Protein AF-A0A0U1DPS4-F1 (afdb_monomer)

pLDDT: mean 87.12, std 13.63, range [44.03, 98.25]

InterPro domains:
  IPR010451 Acetoacetate decarboxylase [PF06314] (30-110)
  IPR023375 Acetoacetate decarboxylase domain superfamily [G3DSA:2.40.400.10] (21-110)
  IPR023375 Acetoacetate decarboxylase domain superfamily [SSF160104] (27-110)

Radius of gyration: 17.66 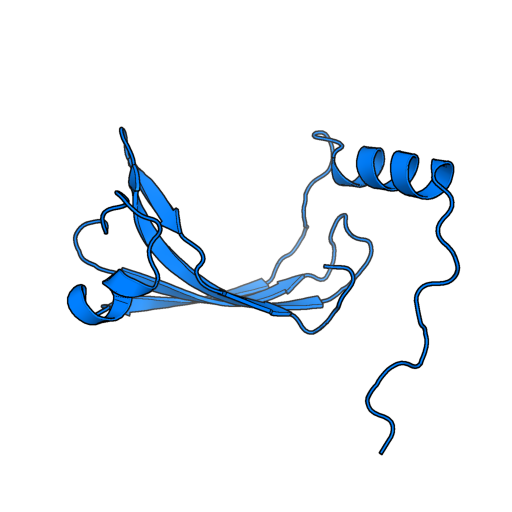Å; Cα contacts (8 Å, |Δi|>4): 163; chains: 1; bounding box: 43×42×37 Å

Sequence (110 aa):
MDWEPTVRTAGRSLGTDLRRALTVGDPRRTLYRDAHYFSATVEIDPRQIRPWLPAGIRLAEPARADLFTAWFPDCNYGSVYHEAGLFVHVETLRRTGIHCPWMILDDDVA

Secondary structure (DSSP, 8-state):
---S---------HHHHHHHHHHHT-TTS-SEES-EEEEEEEE--HHHHGGGSPTT--B-SS-EEEEEEEEESEETTS--EEEEEEEEEEEETTEEEEEEEEEEES-TT-

Nearest PDB structures (foldseek):
  3c8w-assembly1_A  TM=8.742E-01  e=2.371E-03  Legionella pneumophila subsp. pneumophila str. Philadelphia 1
  7ywx-assembly1_P  TM=4.411E-01  e=2.402E+00  Homo sapiens
  7qoo-assembly1_P  TM=4.669E-01  e=3.468E+00  Homo sapiens
  7epn-assembly1_A  TM=5.069E-01  e=3.920E+00  Mycolicibacterium smegmatis MC2 155
  7epn-assembly1_B  TM=6.091E-01  e=6.018E+00  Mycolicibacterium smegmatis MC2 155

Foldseek 3Di:
DPPDDPCPPPDDDPVNVVVLVCQCPPPVDDQADPKDKDKDKDQDDQVVCVVLDDPPWAADPPWIKIWMKMWTPGGSLPDTKIKTWIWTWTDDPPDTDTDTSDMDIPDPSD

Organism: NCBI:txid451644

Mean predicted aligned error: 8.38 Å

Solvent-accessible surface area (backbone atoms only — not comparable to full-atom values): 6734 Å² total; per-residue (Å²): 137,84,85,70,81,84,71,69,80,70,87,81,48,74,69,58,52,53,53,48,52,55,59,61,65,36,86,89,56,66,68,58,46,82,64,46,76,49,74,45,81,41,81,52,60,71,78,76,50,49,84,66,48,63,89,92,65,47,70,26,87,77,47,32,28,40,42,34,40,37,39,32,77,38,35,58,76,78,57,68,44,44,38,37,39,41,36,35,36,18,54,46,101,87,47,81,42,75,45,68,77,53,71,50,65,81,45,92,80,107

Structure (mmCIF, N/CA/C/O backbone):
data_AF-A0A0U1DPS4-F1
#
_entry.id   AF-A0A0U1DPS4-F1
#
loop_
_atom_site.group_PDB
_atom_site.id
_atom_site.type_symbol
_atom_site.label_atom_id
_atom_site.label_alt_id
_atom_site.label_comp_id
_atom_site.label_asym_id
_atom_site.label_entity_id
_atom_site.label_seq_id
_atom_site.pdbx_PDB_ins_code
_atom_site.Cartn_x
_atom_site.Cartn_y
_atom_site.Cartn_z
_atom_site.occupancy
_atom_site.B_iso_or_equiv
_atom_site.auth_seq_id
_atom_site.auth_comp_id
_atom_site.auth_asym_id
_atom_site.auth_atom_id
_atom_site.pdbx_PDB_model_num
ATOM 1 N N . MET A 1 1 ? 14.151 -22.966 -18.195 1.00 44.03 1 MET A N 1
ATOM 2 C CA . MET A 1 1 ? 12.986 -22.385 -17.491 1.00 44.03 1 MET A CA 1
ATOM 3 C C . MET A 1 1 ? 13.522 -21.054 -17.016 1.00 44.03 1 MET A C 1
ATOM 5 O O . MET A 1 1 ? 14.021 -20.963 -15.907 1.00 44.03 1 MET A O 1
ATOM 9 N N . ASP A 1 2 ? 13.559 -20.098 -17.946 1.00 53.22 2 ASP A N 1
ATOM 10 C CA . ASP A 1 2 ? 14.436 -18.916 -17.909 1.00 53.22 2 ASP A CA 1
ATOM 11 C C . ASP A 1 2 ? 13.566 -17.678 -17.694 1.00 53.22 2 ASP A C 1
ATOM 13 O O . ASP A 1 2 ? 13.479 -16.801 -18.547 1.00 53.22 2 ASP A O 1
ATOM 17 N N . TRP A 1 3 ? 12.806 -17.679 -16.599 1.00 67.56 3 TRP A N 1
ATOM 18 C CA . TRP A 1 3 ? 11.896 -16.575 -16.291 1.00 67.56 3 TRP A CA 1
ATOM 19 C C . TRP A 1 3 ? 12.610 -15.407 -15.595 1.00 67.56 3 TRP A C 1
ATOM 21 O O . TRP A 1 3 ? 12.054 -14.320 -15.518 1.00 67.56 3 TRP A O 1
ATOM 31 N N . GLU A 1 4 ? 13.841 -15.613 -15.120 1.00 47.12 4 GLU A N 1
ATOM 32 C CA . GLU A 1 4 ? 14.621 -14.611 -14.398 1.00 47.12 4 GLU A CA 1
ATOM 33 C C . GLU A 1 4 ? 15.514 -13.831 -15.385 1.00 47.12 4 GLU A C 1
ATOM 35 O O . GLU A 1 4 ? 16.382 -14.431 -16.034 1.00 47.12 4 GLU A O 1
ATOM 40 N N . PRO A 1 5 ? 15.345 -12.505 -15.543 1.00 51.81 5 PRO A N 1
ATOM 41 C CA . PRO A 1 5 ? 16.254 -11.710 -16.356 1.00 51.81 5 PRO A CA 1
ATOM 42 C C . PRO A 1 5 ? 17.660 -11.764 -15.743 1.00 51.81 5 PRO A C 1
ATOM 44 O O . PRO A 1 5 ? 17.913 -11.224 -14.670 1.00 51.81 5 PRO A O 1
ATOM 47 N N . THR A 1 6 ? 18.627 -12.363 -16.442 1.00 51.78 6 THR A N 1
ATOM 48 C CA . THR A 1 6 ? 20.039 -12.467 -16.009 1.00 51.78 6 THR A CA 1
ATOM 49 C C . THR A 1 6 ? 20.787 -11.127 -15.969 1.00 51.78 6 THR A C 1
ATOM 51 O O . THR A 1 6 ? 22.013 -11.090 -15.825 1.00 51.78 6 THR A O 1
ATOM 54 N N . VAL A 1 7 ? 20.085 -10.002 -16.102 1.00 51.41 7 VAL A N 1
ATOM 55 C CA . VAL A 1 7 ? 20.673 -8.665 -16.040 1.00 51.41 7 VAL A CA 1
ATOM 56 C C . VAL A 1 7 ? 20.827 -8.269 -14.574 1.00 51.41 7 VAL A C 1
ATOM 58 O O . VAL A 1 7 ? 20.089 -7.450 -14.035 1.00 51.41 7 VAL A O 1
ATOM 61 N N . ARG A 1 8 ? 21.847 -8.825 -13.909 1.00 51.00 8 ARG A N 1
ATOM 62 C CA . ARG A 1 8 ? 22.382 -8.195 -12.694 1.00 51.00 8 ARG A CA 1
ATOM 63 C C . ARG A 1 8 ? 22.745 -6.758 -13.048 1.00 51.00 8 ARG A C 1
ATOM 65 O O . ARG A 1 8 ? 23.463 -6.540 -14.025 1.00 51.00 8 ARG A O 1
ATOM 72 N N . THR A 1 9 ? 22.245 -5.787 -12.280 1.00 56.31 9 THR A N 1
ATOM 73 C CA . THR A 1 9 ? 22.484 -4.368 -12.560 1.00 56.31 9 THR A CA 1
ATOM 74 C C . THR A 1 9 ? 23.988 -4.127 -12.706 1.00 56.31 9 THR A C 1
ATOM 76 O O . THR A 1 9 ? 24.739 -4.326 -11.751 1.00 56.31 9 THR A O 1
ATOM 79 N N . ALA A 1 10 ? 24.435 -3.749 -13.907 1.00 50.53 10 ALA A N 1
ATOM 80 C CA . ALA A 1 10 ? 25.841 -3.463 -14.170 1.00 50.53 10 ALA A CA 1
ATOM 81 C C . ALA A 1 10 ? 26.350 -2.390 -13.189 1.00 50.53 10 ALA A C 1
ATOM 83 O O . ALA A 1 10 ? 25.596 -1.490 -12.814 1.00 50.53 10 ALA A O 1
ATOM 84 N N . GLY A 1 11 ? 27.608 -2.529 -12.752 1.00 53.22 11 GLY A N 1
ATOM 85 C CA . GLY A 1 11 ? 28.224 -1.756 -11.667 1.00 53.22 11 GLY A CA 1
ATOM 86 C C . GLY A 1 11 ? 27.828 -0.279 -11.664 1.00 53.22 11 GLY A C 1
ATOM 87 O O . GLY A 1 11 ? 28.131 0.465 -12.598 1.00 53.22 11 GLY A O 1
ATOM 88 N N . ARG A 1 12 ? 27.120 0.131 -10.608 1.00 65.88 12 ARG A N 1
ATOM 89 C CA . ARG A 1 12 ? 26.591 1.486 -10.453 1.00 65.88 12 ARG A CA 1
ATOM 90 C C . ARG A 1 12 ? 27.717 2.436 -10.047 1.00 65.88 12 ARG A C 1
ATOM 92 O O . ARG A 1 12 ? 28.486 2.144 -9.134 1.00 65.88 12 ARG A O 1
ATOM 99 N N . SER A 1 13 ? 27.836 3.567 -10.741 1.00 78.88 13 SER A N 1
ATOM 100 C CA . SER A 1 13 ? 28.751 4.639 -10.343 1.00 78.88 13 SER A CA 1
ATOM 101 C C . SER A 1 13 ? 28.018 5.623 -9.428 1.00 78.88 13 SER A C 1
ATOM 103 O O . SER A 1 13 ? 26.882 6.000 -9.720 1.00 78.88 13 SER A O 1
ATOM 105 N N . LEU A 1 14 ? 28.683 6.096 -8.367 1.00 77.69 14 LEU A N 1
ATOM 106 C CA . LEU A 1 14 ? 28.123 7.070 -7.415 1.00 77.69 14 LEU A CA 1
ATOM 107 C C . LEU A 1 14 ? 27.535 8.313 -8.107 1.00 77.69 14 LEU A C 1
ATOM 109 O O . LEU A 1 14 ? 26.503 8.834 -7.690 1.00 77.69 14 LEU A O 1
ATOM 113 N N . GLY A 1 15 ? 28.173 8.787 -9.182 1.00 82.69 15 GLY A N 1
ATOM 114 C CA . GLY A 1 15 ? 27.697 9.947 -9.941 1.00 82.69 15 GLY A CA 1
ATOM 115 C C . GLY A 1 15 ? 26.403 9.675 -10.713 1.00 82.69 15 GLY A C 1
ATOM 116 O O . GLY A 1 15 ? 25.540 10.551 -10.792 1.00 82.69 15 GLY A O 1
ATOM 117 N N . THR A 1 16 ? 26.247 8.465 -11.256 1.00 79.00 16 THR A N 1
ATOM 118 C CA . THR A 1 16 ? 25.013 8.036 -11.929 1.00 79.00 16 THR A CA 1
ATOM 119 C C . THR A 1 16 ? 23.870 7.909 -10.926 1.00 79.00 16 THR A C 1
ATOM 121 O O . THR A 1 16 ? 22.780 8.420 -11.181 1.00 79.00 16 THR A O 1
ATOM 124 N N . ASP A 1 17 ? 24.136 7.309 -9.764 1.00 81.62 17 ASP A N 1
ATOM 125 C CA . ASP A 1 17 ? 23.135 7.128 -8.710 1.00 81.62 17 ASP A CA 1
ATOM 126 C C . ASP A 1 17 ? 22.663 8.469 -8.137 1.00 81.62 17 ASP A C 1
ATOM 128 O O . ASP A 1 17 ? 21.462 8.680 -7.976 1.00 81.62 17 ASP A O 1
ATOM 132 N N . LEU A 1 18 ? 23.576 9.424 -7.917 1.00 82.88 18 LEU A N 1
ATOM 133 C CA . LEU A 1 18 ? 23.217 10.757 -7.425 1.00 82.88 18 LEU A CA 1
ATOM 134 C C . LEU A 1 18 ? 22.334 11.519 -8.423 1.00 82.88 18 LEU A C 1
ATOM 136 O O . LEU A 1 18 ? 21.326 12.107 -8.036 1.00 82.88 18 LEU A O 1
ATOM 140 N N . ARG A 1 19 ? 22.670 11.490 -9.721 1.00 81.88 19 ARG A N 1
ATOM 141 C CA . ARG A 1 19 ? 21.825 12.111 -10.759 1.00 81.88 19 ARG A CA 1
ATOM 142 C C . ARG A 1 19 ? 20.450 11.459 -10.836 1.00 81.88 19 ARG A C 1
ATOM 144 O O . ARG A 1 19 ? 19.454 12.164 -10.997 1.00 81.88 19 ARG A O 1
ATOM 151 N N . ARG A 1 20 ? 20.389 10.132 -10.710 1.00 77.56 20 ARG A N 1
ATOM 152 C CA . ARG A 1 20 ? 19.127 9.392 -10.707 1.00 77.56 20 ARG A CA 1
ATOM 153 C C . ARG A 1 20 ? 18.275 9.764 -9.496 1.00 77.56 20 ARG A C 1
ATOM 155 O O . ARG A 1 20 ? 17.112 10.102 -9.681 1.00 77.56 20 ARG A O 1
ATOM 162 N N . ALA A 1 21 ? 18.859 9.803 -8.299 1.00 80.38 21 ALA A N 1
ATOM 163 C CA . ALA A 1 21 ? 18.170 10.224 -7.080 1.00 80.38 21 ALA A CA 1
ATOM 164 C C . ALA A 1 21 ? 17.602 11.648 -7.200 1.00 80.38 21 ALA A C 1
ATOM 166 O O . ALA A 1 21 ? 16.442 11.878 -6.86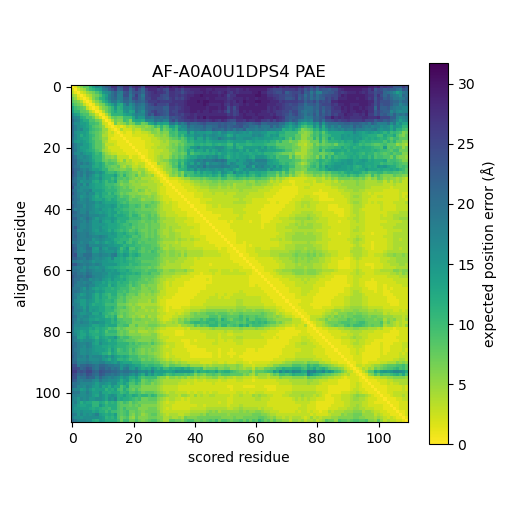9 1.00 80.38 21 ALA A O 1
ATOM 167 N N . LEU A 1 22 ? 18.382 12.586 -7.749 1.00 82.75 22 LEU A N 1
ATOM 168 C CA . LEU A 1 22 ? 17.921 13.955 -8.008 1.00 82.75 22 LEU A CA 1
ATOM 169 C C . LEU A 1 22 ? 16.778 14.017 -9.031 1.00 82.75 22 LEU A C 1
ATOM 171 O O . LEU A 1 22 ? 15.914 14.878 -8.924 1.00 82.75 22 LEU A O 1
ATOM 175 N N . THR A 1 23 ? 16.772 13.115 -10.014 1.00 79.44 23 THR A N 1
ATOM 176 C CA . THR A 1 23 ? 15.730 13.055 -11.050 1.00 79.44 23 THR A CA 1
ATOM 177 C C . THR A 1 23 ? 14.428 12.465 -10.508 1.00 79.44 23 THR A C 1
ATOM 179 O O . THR A 1 23 ? 13.361 13.012 -10.775 1.00 79.44 23 THR A O 1
ATOM 182 N N . VAL A 1 24 ? 14.509 11.381 -9.728 1.00 77.56 24 VAL A N 1
ATOM 183 C CA . VAL A 1 24 ? 13.346 10.747 -9.077 1.00 77.56 24 VAL A CA 1
ATOM 184 C C . VAL A 1 24 ? 12.744 11.678 -8.022 1.00 77.56 24 VAL A C 1
ATOM 186 O O . VAL A 1 24 ? 11.527 11.766 -7.895 1.00 77.56 24 VAL A O 1
ATOM 189 N N . GLY A 1 25 ? 13.592 12.407 -7.292 1.00 76.62 25 GLY A N 1
ATOM 190 C CA . GLY A 1 25 ? 13.180 13.345 -6.253 1.00 76.62 25 GLY A CA 1
ATOM 191 C C . GLY A 1 25 ? 12.793 14.745 -6.738 1.00 76.62 25 GLY A C 1
ATOM 192 O O . GLY A 1 25 ? 12.548 15.594 -5.883 1.00 76.62 25 GLY A O 1
ATOM 193 N N . ASP A 1 26 ? 12.769 15.033 -8.049 1.00 79.06 26 ASP A N 1
ATOM 194 C CA . ASP A 1 26 ? 12.409 16.368 -8.552 1.00 79.06 26 ASP A CA 1
ATOM 195 C C . ASP A 1 26 ? 10.918 16.654 -8.288 1.00 79.06 26 ASP A C 1
ATOM 197 O O . ASP A 1 26 ? 10.056 16.081 -8.960 1.00 79.06 26 ASP A O 1
ATOM 201 N N . PRO A 1 27 ? 10.578 17.581 -7.370 1.00 75.19 27 PRO A N 1
ATOM 202 C CA . PRO A 1 27 ? 9.192 17.848 -6.986 1.00 75.19 27 PRO A CA 1
ATOM 203 C C . PRO A 1 27 ? 8.372 18.504 -8.106 1.00 75.19 27 PRO A C 1
ATOM 205 O O . PRO A 1 27 ? 7.165 18.685 -7.960 1.00 75.19 27 PRO A O 1
ATOM 208 N N . ARG A 1 28 ? 9.014 18.908 -9.212 1.00 78.50 28 ARG A N 1
ATOM 209 C CA . ARG A 1 28 ? 8.338 19.466 -10.392 1.00 78.50 28 ARG A CA 1
ATOM 210 C C . ARG A 1 28 ? 7.796 18.392 -11.330 1.00 78.50 28 ARG A C 1
ATOM 212 O O . ARG A 1 28 ? 7.031 18.725 -12.233 1.00 78.50 28 ARG A O 1
ATOM 219 N N . ARG A 1 29 ? 8.212 17.134 -11.165 1.00 77.31 29 ARG A N 1
ATOM 220 C CA . ARG A 1 29 ? 7.757 16.013 -11.989 1.00 77.31 29 ARG A CA 1
ATOM 221 C C . ARG A 1 29 ? 6.660 15.242 -11.268 1.00 77.31 29 ARG A C 1
ATOM 223 O O . ARG A 1 29 ? 6.695 15.069 -10.054 1.00 77.31 29 ARG A O 1
ATOM 230 N N . THR A 1 30 ? 5.674 14.781 -12.028 1.00 80.81 30 THR A N 1
ATOM 231 C CA . THR A 1 30 ? 4.658 13.855 -11.525 1.00 80.81 30 THR A CA 1
ATOM 232 C C . THR A 1 30 ? 5.295 12.494 -11.266 1.0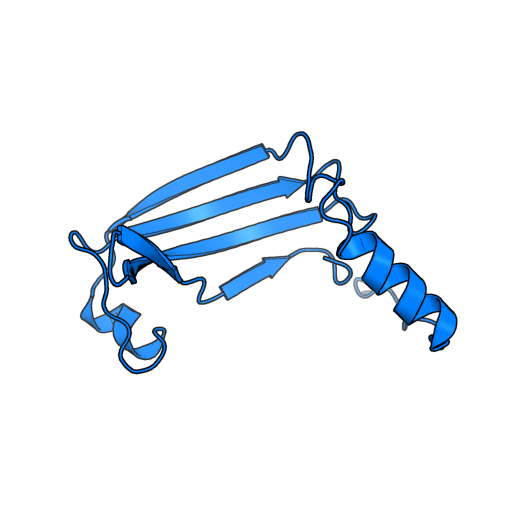0 80.81 30 THR A C 1
ATOM 234 O O . THR A 1 30 ? 6.114 12.047 -12.067 1.00 80.81 30 THR A O 1
ATOM 237 N N . LEU A 1 31 ? 4.911 11.831 -10.171 1.00 85.50 31 LEU A N 1
ATOM 238 C CA . LEU A 1 31 ? 5.356 10.462 -9.883 1.00 85.50 31 LEU A CA 1
ATOM 239 C C . LEU A 1 31 ? 4.915 9.500 -10.992 1.00 85.50 31 LEU A C 1
ATOM 241 O O . LEU A 1 31 ? 5.705 8.691 -11.466 1.00 85.50 31 LEU A O 1
ATOM 245 N N . TYR A 1 32 ? 3.678 9.662 -11.456 1.00 90.19 32 TYR A N 1
ATOM 246 C CA . TYR A 1 32 ? 3.116 8.926 -12.577 1.00 90.19 32 TYR A CA 1
ATOM 247 C C . TYR A 1 32 ? 2.061 9.750 -13.317 1.00 90.19 32 TYR A C 1
ATOM 249 O O . TYR A 1 32 ? 1.561 10.761 -12.809 1.00 90.19 32 TYR A O 1
ATOM 257 N N . ARG A 1 33 ? 1.708 9.296 -14.517 1.00 91.50 33 ARG A N 1
ATOM 258 C CA . ARG A 1 33 ? 0.644 9.834 -15.359 1.00 91.50 33 ARG A CA 1
ATOM 259 C C . ARG A 1 33 ? -0.173 8.684 -15.941 1.00 91.50 33 ARG A C 1
ATOM 261 O O . ARG A 1 33 ? 0.381 7.654 -16.296 1.00 91.50 33 ARG A O 1
ATOM 268 N N . ASP A 1 34 ? -1.487 8.894 -16.040 1.00 94.06 34 ASP A N 1
ATOM 269 C CA . ASP A 1 34 ? -2.426 7.916 -16.612 1.00 94.06 34 ASP A CA 1
ATOM 270 C C . ASP A 1 34 ? -2.387 6.546 -15.906 1.00 94.06 34 ASP A C 1
ATOM 272 O O . ASP A 1 34 ? -2.440 5.501 -16.538 1.00 94.06 34 ASP A O 1
ATOM 276 N N . ALA A 1 35 ? -2.269 6.548 -14.574 1.00 95.25 35 ALA A N 1
ATOM 277 C CA . ALA A 1 35 ? -2.315 5.318 -13.789 1.00 95.25 35 ALA A CA 1
ATOM 278 C C . ALA A 1 35 ? -3.739 4.752 -13.749 1.00 95.25 35 ALA A C 1
ATOM 280 O O . ALA A 1 35 ? -4.698 5.467 -13.436 1.00 95.25 35 ALA A O 1
ATOM 281 N N . HIS A 1 36 ? -3.881 3.465 -14.055 1.00 97.44 36 HIS A N 1
ATOM 282 C CA . HIS A 1 36 ? -5.174 2.787 -14.116 1.00 97.44 36 HIS A CA 1
ATOM 283 C C . HIS A 1 36 ? -5.336 1.920 -12.879 1.00 97.44 36 HIS A C 1
ATOM 285 O O . HIS A 1 36 ? -4.613 0.944 -12.715 1.00 97.44 36 HIS A O 1
ATOM 291 N N . TYR A 1 37 ? -6.287 2.270 -12.015 1.00 97.50 37 TYR A N 1
ATOM 292 C CA . TYR A 1 37 ? -6.551 1.552 -10.771 1.00 97.50 37 TYR A CA 1
ATOM 293 C C . TYR A 1 37 ? -7.824 0.718 -10.873 1.00 97.50 37 TYR A C 1
ATOM 295 O O . TYR A 1 37 ? -8.881 1.210 -11.270 1.00 97.50 37 TYR A O 1
ATOM 303 N N . PHE A 1 38 ? -7.740 -0.518 -10.401 1.00 98.00 38 PHE A N 1
ATOM 304 C CA . PHE A 1 38 ? -8.887 -1.314 -9.998 1.00 98.00 38 PHE A CA 1
ATOM 305 C C . PHE A 1 38 ? -8.784 -1.552 -8.493 1.00 98.00 38 PHE A C 1
ATOM 307 O O . PHE A 1 38 ? -7.807 -2.127 -8.024 1.00 98.00 38 PHE A O 1
ATOM 314 N N . SER A 1 39 ? -9.757 -1.060 -7.727 1.00 97.75 39 SER A N 1
ATOM 315 C CA . SER A 1 39 ? -9.704 -1.064 -6.263 1.00 97.75 39 SER A CA 1
ATOM 316 C C . SER A 1 39 ? -11.0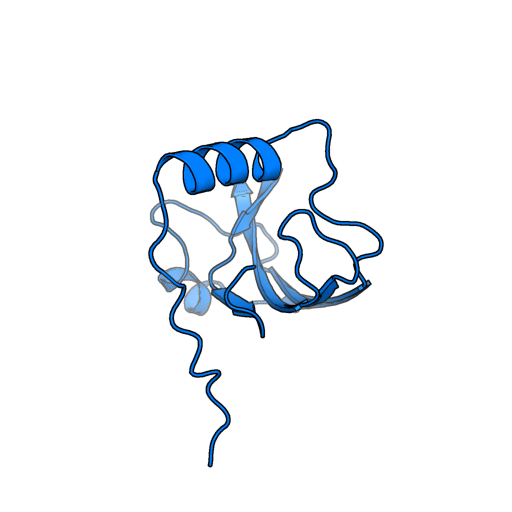38 -1.479 -5.658 1.00 97.75 39 SER A C 1
ATOM 318 O O . SER A 1 39 ? -12.102 -1.155 -6.191 1.00 97.75 39 SER A O 1
ATOM 320 N N . ALA A 1 40 ? -10.967 -2.173 -4.527 1.00 98.06 40 ALA A N 1
ATOM 321 C CA . ALA A 1 40 ? -12.099 -2.516 -3.689 1.00 98.06 40 ALA A CA 1
ATOM 322 C C . ALA A 1 40 ? -11.786 -2.181 -2.227 1.00 98.06 40 ALA A C 1
ATOM 324 O O . ALA A 1 40 ? -10.795 -2.651 -1.663 1.00 98.06 40 ALA A O 1
ATOM 325 N N . THR A 1 41 ? -12.671 -1.414 -1.593 1.00 98.00 41 THR A N 1
ATOM 326 C CA . THR A 1 41 ? -12.642 -1.225 -0.143 1.00 98.00 41 THR A CA 1
ATOM 327 C C . THR A 1 41 ? -13.273 -2.439 0.529 1.00 98.00 41 THR A C 1
ATOM 329 O O . THR A 1 41 ? -14.415 -2.795 0.238 1.00 98.00 41 THR A O 1
ATOM 332 N N . VAL A 1 42 ? -12.538 -3.06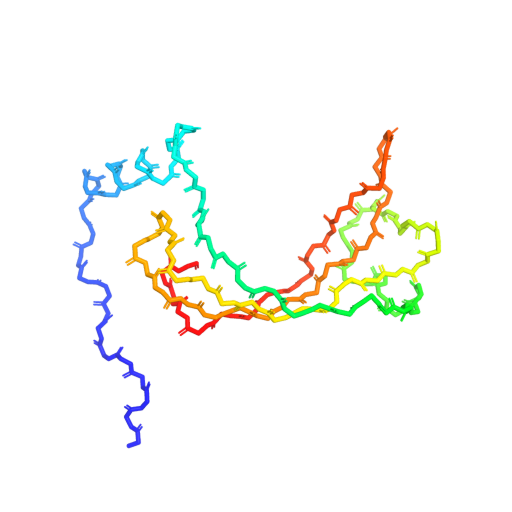4 1.444 1.00 97.19 42 VAL A N 1
ATOM 333 C CA . VAL A 1 42 ? -12.956 -4.256 2.184 1.00 97.19 42 VAL A CA 1
ATOM 334 C C . VAL A 1 42 ? -12.937 -3.993 3.685 1.00 97.19 42 VAL A C 1
ATOM 336 O O . VAL A 1 42 ? -12.086 -3.263 4.200 1.00 97.19 42 VAL A O 1
ATOM 339 N N . GLU A 1 43 ? -13.877 -4.603 4.400 1.00 97.94 43 GLU A N 1
ATOM 340 C CA . GLU A 1 43 ? -13.846 -4.657 5.860 1.00 97.94 43 GLU A CA 1
ATOM 341 C C . GLU A 1 43 ? -12.753 -5.625 6.319 1.00 97.94 43 GLU A C 1
ATOM 343 O O . GLU A 1 43 ? -12.520 -6.662 5.693 1.00 97.94 43 GLU A O 1
ATOM 348 N N . ILE A 1 44 ? -12.076 -5.291 7.416 1.00 96.38 44 ILE A N 1
ATOM 349 C CA . ILE A 1 44 ? -10.982 -6.109 7.950 1.00 96.38 44 ILE A CA 1
ATOM 350 C C . ILE A 1 44 ? -11.185 -6.390 9.434 1.00 96.38 44 ILE A C 1
ATOM 352 O O . ILE A 1 44 ? -11.661 -5.540 10.184 1.00 96.38 44 ILE A O 1
ATOM 356 N N . ASP A 1 45 ? -10.770 -7.578 9.875 1.00 97.06 45 ASP A N 1
ATOM 357 C CA . ASP A 1 45 ? -10.783 -7.944 11.291 1.00 97.06 45 ASP A CA 1
ATOM 358 C C . ASP A 1 45 ? -9.680 -7.172 12.050 1.00 97.06 45 ASP A C 1
ATOM 360 O O . ASP A 1 45 ? -8.484 -7.409 11.812 1.00 97.06 45 ASP A O 1
ATOM 364 N N . PRO A 1 46 ? -10.037 -6.290 13.009 1.00 95.88 46 PRO A N 1
ATOM 365 C CA . PRO A 1 46 ? -9.071 -5.494 13.764 1.00 95.88 46 PRO A CA 1
ATOM 366 C C . PRO A 1 46 ? -8.041 -6.329 14.531 1.00 95.88 46 PRO A C 1
ATOM 368 O O . PRO A 1 46 ? -6.919 -5.874 14.766 1.00 95.88 46 PRO A O 1
ATOM 371 N N . ARG A 1 47 ? -8.411 -7.546 14.947 1.00 95.75 47 ARG A N 1
ATOM 372 C CA . ARG A 1 47 ? -7.533 -8.435 15.716 1.00 95.75 47 ARG A CA 1
ATOM 373 C C . ARG A 1 47 ? -6.488 -9.081 14.818 1.00 95.75 47 ARG A C 1
ATOM 375 O O . ARG A 1 47 ? -5.331 -9.178 15.220 1.00 95.75 47 ARG A O 1
ATOM 382 N N . GLN A 1 48 ? -6.878 -9.478 13.607 1.00 96.31 48 GLN A N 1
ATOM 383 C CA . GLN A 1 48 ? -5.985 -10.147 12.659 1.00 96.31 48 GLN A CA 1
ATOM 384 C C . GLN A 1 48 ? -5.008 -9.186 11.985 1.00 96.31 48 GLN A C 1
ATOM 386 O O . GLN A 1 48 ? -3.874 -9.572 11.717 1.00 96.31 48 GLN A O 1
ATOM 391 N N . ILE A 1 49 ? -5.403 -7.930 11.752 1.00 95.31 49 ILE A N 1
ATOM 392 C CA . ILE A 1 49 ? -4.501 -6.943 11.140 1.00 95.31 49 ILE A CA 1
ATOM 393 C C . ILE A 1 49 ? -3.493 -6.357 12.139 1.00 95.31 49 ILE A C 1
ATOM 395 O O . ILE A 1 49 ? -2.447 -5.855 11.739 1.00 95.31 49 ILE A O 1
ATOM 399 N N . ARG A 1 50 ? -3.755 -6.445 13.450 1.00 93.94 50 ARG A N 1
ATOM 400 C CA . ARG A 1 50 ? -2.915 -5.842 14.499 1.00 93.94 50 ARG A CA 1
ATOM 401 C C . ARG A 1 50 ? -1.416 -6.176 14.396 1.00 93.94 50 ARG A C 1
ATOM 403 O O . ARG A 1 50 ? -0.633 -5.242 14.562 1.00 93.94 50 ARG A O 1
ATOM 410 N N . PRO A 1 51 ? -0.990 -7.425 14.117 1.00 95.12 51 PRO A N 1
ATOM 411 C CA . PRO A 1 51 ? 0.430 -7.769 13.985 1.00 95.12 51 PRO A CA 1
ATOM 412 C C . PRO A 1 51 ? 1.126 -7.114 12.784 1.00 95.12 51 PRO A C 1
ATOM 414 O O . PRO A 1 51 ? 2.348 -7.034 12.763 1.00 95.12 51 PRO A O 1
ATOM 417 N N . TRP A 1 52 ? 0.360 -6.647 11.795 1.00 94.62 52 TRP A N 1
ATOM 418 C CA . TRP A 1 52 ? 0.864 -6.011 10.575 1.00 94.62 52 TRP A CA 1
ATOM 419 C C . TRP A 1 52 ? 1.025 -4.494 10.717 1.00 94.62 52 TRP A C 1
ATOM 421 O O . TRP A 1 52 ? 1.531 -3.838 9.805 1.00 94.62 52 TRP A O 1
ATOM 431 N N . LEU A 1 53 ? 0.570 -3.923 11.837 1.00 94.75 53 LEU A N 1
ATOM 432 C CA . LEU A 1 53 ? 0.659 -2.494 12.104 1.00 94.75 53 LEU A CA 1
ATOM 433 C C . LEU A 1 53 ? 1.957 -2.154 12.846 1.00 94.75 53 LEU A C 1
ATOM 435 O O . LEU A 1 53 ? 2.347 -2.878 13.766 1.00 94.75 53 LEU A O 1
ATOM 439 N N . PRO A 1 54 ? 2.583 -1.005 12.539 1.00 92.75 54 PRO A N 1
ATOM 440 C CA . PRO A 1 54 ? 3.670 -0.488 13.352 1.00 92.75 54 PRO A CA 1
ATOM 441 C C . PRO A 1 54 ? 3.215 -0.228 14.795 1.00 92.75 54 PRO A C 1
ATOM 443 O O . PRO A 1 54 ? 2.051 0.091 15.065 1.00 92.75 54 PRO A O 1
ATOM 446 N N . ALA A 1 55 ? 4.148 -0.333 15.743 1.00 92.75 55 ALA A N 1
ATOM 447 C CA . ALA A 1 55 ? 3.856 -0.124 17.156 1.00 92.75 55 ALA A CA 1
ATOM 448 C C . ALA A 1 55 ? 3.243 1.267 17.411 1.00 92.75 55 ALA A C 1
ATOM 450 O O . ALA A 1 55 ? 3.718 2.280 16.904 1.00 92.75 55 ALA A O 1
ATOM 451 N N . GLY A 1 56 ? 2.178 1.311 18.213 1.00 90.38 56 GLY A N 1
ATOM 452 C CA . GLY A 1 56 ? 1.482 2.554 18.565 1.00 90.38 56 GLY A CA 1
ATOM 453 C C . GLY A 1 56 ? 0.490 3.068 17.516 1.00 90.38 56 GLY A C 1
ATOM 454 O O . GLY A 1 56 ? -0.335 3.915 17.853 1.00 90.38 56 GLY A O 1
ATOM 455 N N . ILE A 1 57 ? 0.489 2.524 16.295 1.00 93.75 57 ILE A N 1
ATOM 456 C CA . ILE A 1 57 ? -0.501 2.872 15.270 1.00 93.75 57 ILE A CA 1
ATOM 457 C C . ILE A 1 57 ? -1.855 2.235 15.604 1.00 93.75 57 ILE A C 1
ATOM 459 O O . ILE A 1 57 ? -1.942 1.111 16.116 1.00 93.75 57 ILE A O 1
ATOM 463 N N . ARG A 1 58 ? -2.931 2.977 15.343 1.00 94.62 58 ARG A N 1
ATOM 464 C CA . ARG A 1 58 ? -4.322 2.548 15.531 1.00 94.62 58 ARG A CA 1
ATOM 465 C C . ARG A 1 58 ? -5.033 2.490 14.187 1.00 94.62 58 ARG A C 1
ATOM 467 O O . ARG A 1 58 ? -4.689 3.238 13.278 1.00 94.6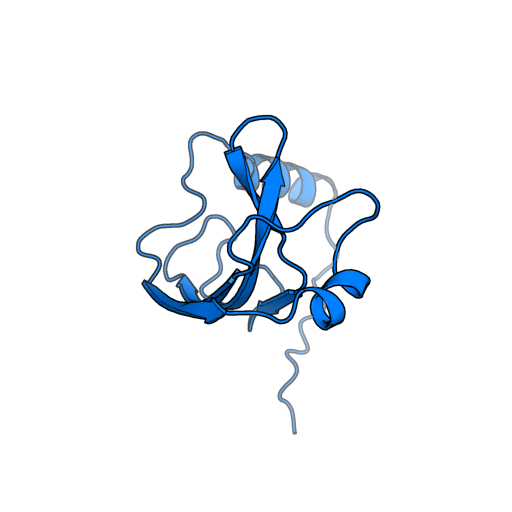2 58 ARG A O 1
ATOM 474 N N . LEU A 1 59 ? -6.000 1.588 14.068 1.00 96.44 59 LEU A N 1
ATOM 475 C CA . LEU A 1 59 ? -6.874 1.516 12.899 1.00 96.44 59 LEU A CA 1
ATOM 476 C C . LEU A 1 59 ? -7.875 2.660 12.944 1.00 96.44 59 LEU A C 1
ATOM 478 O O . LEU A 1 59 ? -8.347 2.998 14.025 1.00 96.44 59 LEU A O 1
ATOM 482 N N . ALA A 1 60 ? -8.215 3.203 11.780 1.00 95.88 60 ALA A N 1
ATOM 483 C CA . ALA A 1 60 ? -9.372 4.076 11.668 1.00 95.88 60 ALA A CA 1
ATOM 484 C C . ALA A 1 60 ? -10.669 3.273 11.865 1.00 95.88 60 ALA A C 1
ATOM 486 O O . ALA A 1 60 ? -10.716 2.076 11.572 1.00 95.88 60 ALA A O 1
ATOM 487 N N . GLU A 1 61 ? -11.726 3.947 12.318 1.00 93.62 61 GLU A N 1
ATOM 488 C CA . GLU A 1 61 ? -13.068 3.374 12.424 1.00 93.62 61 GLU A CA 1
ATOM 489 C C . GLU A 1 61 ? -13.976 3.904 11.290 1.00 93.62 61 GLU A C 1
ATOM 491 O O . GLU A 1 61 ? -14.024 5.119 11.068 1.00 93.62 61 GLU A O 1
ATOM 496 N N . PRO A 1 62 ? -14.700 3.033 10.556 1.00 94.69 62 PRO A N 1
ATOM 497 C CA . PRO A 1 62 ? -14.673 1.570 10.649 1.00 94.69 62 PRO A CA 1
ATOM 498 C C . PRO A 1 62 ? -13.366 0.973 10.101 1.00 94.69 62 PRO A C 1
ATOM 500 O O . PRO A 1 62 ? -12.748 1.533 9.193 1.00 94.69 62 PRO A O 1
ATOM 503 N N . ALA A 1 63 ? -12.971 -0.186 10.637 1.00 96.44 63 ALA A N 1
ATOM 504 C CA . ALA A 1 63 ? -11.762 -0.885 10.214 1.00 96.44 63 ALA A CA 1
ATOM 505 C C . ALA A 1 63 ? -11.910 -1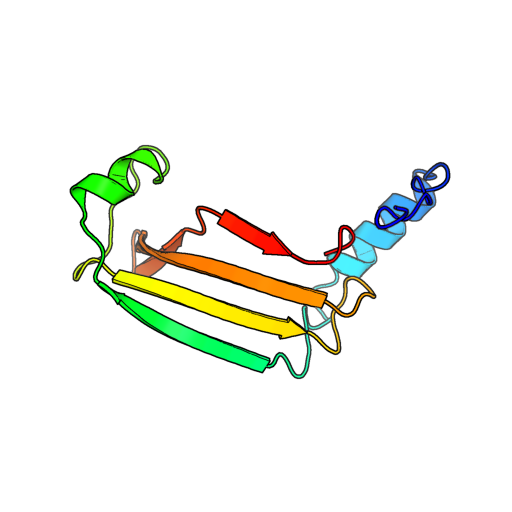.395 8.775 1.00 96.44 63 ALA A C 1
ATOM 507 O O . ALA A 1 63 ? -12.678 -2.318 8.495 1.00 96.44 63 ALA A O 1
ATOM 508 N N . ARG A 1 64 ? -11.154 -0.786 7.862 1.00 97.50 64 ARG A N 1
ATOM 509 C CA . ARG A 1 64 ? -11.202 -1.081 6.429 1.00 97.50 64 ARG A CA 1
ATOM 510 C C . ARG A 1 64 ? -9.830 -0.979 5.778 1.00 97.50 64 ARG A C 1
ATOM 512 O O . ARG A 1 64 ? -8.920 -0.329 6.306 1.00 97.50 64 ARG A O 1
ATOM 519 N N . ALA A 1 65 ? -9.709 -1.599 4.616 1.00 97.56 65 ALA A N 1
ATOM 520 C CA . ALA A 1 65 ? -8.557 -1.469 3.744 1.00 97.56 65 ALA A CA 1
ATOM 521 C C . ALA A 1 65 ? -8.990 -1.348 2.283 1.00 97.56 65 ALA A C 1
ATOM 523 O O . ALA A 1 65 ? -10.043 -1.858 1.913 1.00 97.56 65 ALA A O 1
ATOM 524 N N . ASP A 1 66 ? -8.164 -0.716 1.457 1.00 97.69 66 ASP A N 1
ATOM 525 C CA . ASP A 1 66 ? -8.311 -0.743 0.004 1.00 97.69 66 ASP A CA 1
ATOM 526 C C . ASP A 1 66 ? -7.358 -1.798 -0.563 1.00 97.69 66 ASP A C 1
ATOM 528 O O . ASP A 1 66 ? -6.139 -1.679 -0.426 1.00 97.69 66 ASP A O 1
ATOM 532 N N . LEU A 1 67 ? -7.918 -2.853 -1.156 1.00 97.69 67 LEU A N 1
ATOM 533 C CA . LEU A 1 67 ? -7.177 -3.826 -1.953 1.00 97.69 67 LEU A CA 1
ATOM 534 C C . LEU A 1 67 ? -7.247 -3.378 -3.405 1.00 97.69 67 LEU A C 1
ATOM 536 O O . LEU A 1 67 ? -8.340 -3.164 -3.931 1.00 97.69 67 LEU A O 1
ATOM 540 N N . PHE A 1 68 ? -6.100 -3.261 -4.058 1.00 97.88 68 PHE A N 1
ATOM 541 C CA . PHE A 1 68 ? -6.065 -2.743 -5.412 1.00 97.88 68 PHE A CA 1
ATOM 542 C C . PHE A 1 68 ? -5.037 -3.452 -6.286 1.00 97.88 68 PHE A C 1
ATOM 544 O O . PHE A 1 68 ? -4.068 -4.038 -5.802 1.00 97.88 68 PHE A O 1
ATOM 551 N N . THR A 1 69 ? -5.268 -3.348 -7.588 1.00 98.25 69 THR A N 1
ATOM 552 C CA . THR A 1 69 ? -4.293 -3.597 -8.643 1.00 98.25 69 THR A CA 1
ATOM 553 C C . THR A 1 69 ? -4.201 -2.349 -9.507 1.00 98.25 69 THR A C 1
ATOM 555 O O . THR A 1 69 ? -5.237 -1.745 -9.806 1.00 98.25 69 THR A O 1
ATOM 558 N N . ALA A 1 70 ? -3.006 -1.963 -9.928 1.00 97.56 70 ALA A N 1
ATOM 559 C CA . ALA A 1 70 ? -2.811 -0.810 -10.789 1.00 97.56 70 ALA A CA 1
ATOM 560 C C . ALA A 1 70 ? -1.814 -1.085 -11.912 1.00 97.56 70 ALA A C 1
ATOM 562 O O . ALA A 1 70 ? -0.955 -1.956 -11.799 1.00 97.56 70 ALA A O 1
ATOM 563 N N . TRP A 1 71 ? -1.955 -0.327 -12.995 1.00 97.50 71 TRP A N 1
ATOM 564 C CA . TRP A 1 71 ? -1.024 -0.288 -14.116 1.00 97.50 71 TRP A CA 1
ATOM 565 C C . TRP A 1 71 ? -0.521 1.142 -14.312 1.00 97.50 71 TRP A C 1
ATOM 567 O O . TRP A 1 71 ? -1.323 2.080 -14.362 1.00 97.50 71 TRP A O 1
ATOM 577 N N . PHE A 1 72 ? 0.798 1.303 -14.431 1.00 95.75 72 PHE A N 1
ATOM 578 C CA . PHE A 1 72 ? 1.463 2.597 -14.588 1.00 95.75 72 PHE A CA 1
ATOM 579 C C . PHE A 1 72 ? 2.154 2.680 -15.954 1.00 95.75 72 PHE A C 1
ATOM 581 O O . PHE A 1 72 ? 3.295 2.232 -16.086 1.00 95.75 72 PHE A O 1
ATOM 588 N N . PRO A 1 73 ? 1.498 3.255 -16.979 1.00 94.06 73 PRO A N 1
ATOM 589 C CA . PRO A 1 73 ? 2.070 3.384 -18.321 1.00 94.06 73 PRO A CA 1
ATOM 590 C C . PRO A 1 73 ? 3.136 4.483 -18.440 1.00 94.06 73 PRO A C 1
ATOM 592 O O . PRO A 1 73 ? 3.916 4.474 -19.391 1.00 94.06 73 PRO A O 1
ATOM 595 N N . ASP A 1 74 ? 3.165 5.440 -17.510 1.00 92.19 74 ASP A N 1
ATOM 596 C CA . ASP A 1 74 ? 4.132 6.540 -17.474 1.00 92.19 74 ASP A CA 1
ATOM 597 C C . ASP A 1 74 ? 4.465 6.881 -16.014 1.00 92.19 74 ASP A C 1
ATOM 599 O O . ASP A 1 74 ? 3.610 7.376 -15.274 1.00 92.19 74 ASP A O 1
ATOM 603 N N . CYS A 1 75 ? 5.698 6.601 -15.583 1.00 88.69 75 CYS A N 1
ATOM 604 C CA . CYS A 1 75 ? 6.194 6.931 -14.248 1.00 88.69 75 CYS A CA 1
ATOM 605 C C . CYS A 1 75 ? 7.627 7.482 -14.272 1.00 88.69 75 CYS A C 1
ATOM 607 O O . CYS A 1 75 ? 8.426 7.228 -15.179 1.00 88.69 75 CYS A O 1
ATOM 609 N N . ASN A 1 76 ? 7.988 8.241 -13.236 1.00 85.69 76 ASN A N 1
ATOM 610 C CA . ASN A 1 76 ? 9.303 8.878 -13.131 1.00 85.69 76 A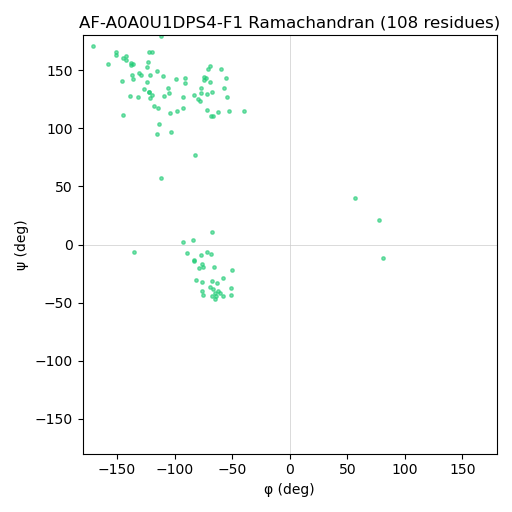SN A CA 1
ATOM 611 C C . ASN A 1 76 ? 10.459 7.893 -12.853 1.00 85.69 76 ASN A C 1
ATOM 613 O O . ASN A 1 76 ? 11.624 8.303 -12.890 1.00 85.69 76 ASN A O 1
ATOM 617 N N . TYR A 1 77 ? 10.155 6.614 -12.612 1.00 80.62 77 TYR A N 1
ATOM 618 C CA . TYR A 1 77 ? 11.137 5.535 -12.469 1.00 80.62 77 TYR A CA 1
ATOM 619 C C . TYR A 1 77 ? 11.713 5.082 -13.817 1.00 80.62 77 TYR A C 1
ATOM 621 O O . TYR A 1 77 ? 12.787 4.478 -13.848 1.00 80.62 77 TYR A O 1
ATOM 629 N N . GLY A 1 78 ? 11.047 5.427 -14.928 1.00 82.62 78 GLY A N 1
ATOM 630 C CA . GLY A 1 78 ? 11.454 5.035 -16.277 1.00 82.62 78 GLY A CA 1
ATOM 631 C C . GLY A 1 78 ? 11.115 3.584 -16.626 1.00 82.62 78 GLY A C 1
ATOM 632 O O . GLY A 1 78 ? 11.747 3.033 -17.525 1.00 82.62 78 GLY A O 1
ATOM 633 N N . SER A 1 79 ? 10.150 2.984 -15.922 1.00 86.75 79 SER A N 1
ATOM 634 C CA . SER A 1 79 ? 9.591 1.664 -16.229 1.00 86.75 79 SER A CA 1
ATOM 635 C C . SER A 1 79 ? 8.075 1.747 -16.440 1.00 86.75 79 SER A C 1
ATOM 637 O O . SER A 1 79 ? 7.445 2.752 -16.115 1.00 86.75 79 SER A O 1
ATOM 639 N N . VAL A 1 80 ? 7.501 0.691 -17.006 1.00 93.12 80 VAL A N 1
ATOM 640 C CA . VAL A 1 80 ? 6.058 0.457 -17.095 1.00 93.12 80 VAL A CA 1
ATOM 641 C C . VAL A 1 80 ? 5.787 -0.813 -16.316 1.00 93.12 80 VAL A C 1
ATOM 643 O O . VAL A 1 80 ? 6.328 -1.857 -16.671 1.00 93.12 80 VAL A O 1
ATOM 646 N N . TYR A 1 81 ? 4.970 -0.723 -15.272 1.00 94.88 81 TYR A N 1
ATOM 647 C CA . TYR A 1 81 ? 4.807 -1.819 -14.321 1.00 94.88 81 TYR A CA 1
ATOM 648 C C . TYR A 1 81 ? 3.358 -1.962 -13.851 1.00 94.88 81 TYR A C 1
ATOM 650 O O . TYR A 1 81 ? 2.534 -1.048 -13.997 1.00 94.88 81 TYR A O 1
ATOM 658 N N . HIS A 1 82 ? 3.062 -3.129 -13.295 1.00 96.69 82 HIS A N 1
ATOM 659 C CA . HIS A 1 82 ? 1.835 -3.425 -12.577 1.00 96.69 82 HIS A CA 1
ATOM 660 C C . HIS A 1 82 ? 2.133 -3.586 -11.092 1.00 96.69 82 HIS A C 1
ATOM 662 O O . HIS A 1 82 ? 3.157 -4.145 -10.697 1.00 96.69 82 HIS A O 1
ATOM 668 N N . GLU A 1 83 ? 1.198 -3.145 -10.260 1.00 97.06 83 GLU A N 1
ATOM 669 C CA . GLU A 1 83 ? 1.292 -3.315 -8.815 1.00 97.06 83 GLU A CA 1
ATOM 670 C C . GLU A 1 83 ? -0.003 -3.879 -8.248 1.00 97.06 83 GLU A C 1
ATOM 672 O O . GLU A 1 83 ? -1.096 -3.597 -8.740 1.00 97.06 83 GLU A O 1
ATOM 677 N N . ALA A 1 84 ? 0.120 -4.673 -7.193 1.00 98.06 84 ALA A N 1
ATOM 678 C CA . ALA A 1 84 ? -0.984 -5.068 -6.340 1.00 98.06 84 ALA A CA 1
ATOM 679 C C . ALA A 1 84 ? -0.627 -4.733 -4.895 1.00 98.06 84 ALA A C 1
ATOM 681 O O . ALA A 1 84 ? 0.474 -5.035 -4.431 1.00 98.06 84 ALA A O 1
ATOM 682 N N . GLY A 1 85 ? -1.552 -4.125 -4.165 1.00 97.19 85 GLY A N 1
ATOM 683 C CA . GLY A 1 85 ? -1.267 -3.644 -2.821 1.00 97.19 85 GLY A CA 1
ATOM 684 C C . GLY A 1 85 ? -2.486 -3.626 -1.921 1.00 97.19 85 GLY A C 1
ATOM 685 O O . GLY A 1 85 ? -3.633 -3.675 -2.371 1.00 97.19 85 GLY A O 1
ATOM 686 N N . LEU A 1 86 ? -2.207 -3.540 -0.623 1.00 97.31 86 LEU A N 1
ATOM 687 C CA . LEU A 1 86 ? -3.213 -3.375 0.414 1.00 97.31 86 LEU A CA 1
ATOM 688 C C . LEU A 1 86 ? -2.930 -2.095 1.194 1.00 97.31 86 LEU A C 1
ATOM 690 O O . LEU A 1 86 ? -1.851 -1.926 1.753 1.00 97.31 86 LEU A O 1
ATOM 694 N N . PHE A 1 87 ? -3.922 -1.220 1.288 1.00 97.44 87 PHE A N 1
ATOM 695 C CA . PHE A 1 87 ? -3.850 0.032 2.031 1.00 97.44 87 PHE A CA 1
ATOM 696 C C . PHE A 1 87 ? -4.792 -0.004 3.226 1.00 97.44 87 PHE A C 1
ATOM 698 O O . PHE A 1 87 ? -6.000 0.151 3.089 1.00 97.44 87 PHE A O 1
ATOM 705 N N . VAL A 1 88 ? -4.239 -0.195 4.423 1.00 97.75 88 VAL A N 1
ATOM 706 C CA . VAL A 1 88 ? -4.992 -0.243 5.681 1.00 97.75 88 VAL A CA 1
ATOM 707 C C . VAL A 1 88 ? -5.246 1.171 6.185 1.00 97.75 88 VAL A C 1
ATOM 709 O O . VAL A 1 88 ? -4.313 1.963 6.331 1.00 97.75 88 VAL A O 1
ATOM 712 N N . HIS A 1 89 ? -6.501 1.495 6.492 1.00 97.50 89 HIS A N 1
ATOM 713 C CA . HIS A 1 89 ? -6.856 2.820 6.996 1.00 97.50 89 HIS A CA 1
ATOM 714 C C . HIS A 1 89 ? -6.495 2.923 8.481 1.00 97.50 89 HIS A C 1
ATOM 716 O O . HIS A 1 89 ? -6.950 2.134 9.311 1.00 97.50 89 HIS A O 1
ATOM 722 N N . VAL A 1 90 ? -5.673 3.912 8.826 1.00 97.12 90 VAL A N 1
ATOM 723 C CA . VAL A 1 90 ? -5.141 4.121 10.181 1.00 97.12 90 VAL A CA 1
ATOM 724 C C . VAL A 1 90 ? -5.488 5.507 10.712 1.00 97.12 90 VAL A C 1
ATOM 726 O O . VAL A 1 90 ? -5.743 6.440 9.950 1.00 97.12 90 VAL A O 1
ATOM 729 N N . GLU A 1 91 ? -5.489 5.668 12.029 1.00 95.38 91 GLU A N 1
ATOM 730 C CA . GLU A 1 91 ? -5.639 6.976 12.662 1.00 95.38 91 GLU A CA 1
ATOM 731 C C . GLU A 1 91 ? -4.333 7.767 12.585 1.00 95.38 91 GLU A C 1
ATOM 733 O O . GLU A 1 91 ? -3.253 7.273 12.914 1.00 95.38 91 GLU A O 1
ATOM 738 N N . THR A 1 92 ? -4.438 9.040 12.217 1.00 88.56 92 THR A N 1
ATOM 739 C CA . THR A 1 92 ? -3.374 10.030 12.410 1.00 88.56 92 THR A CA 1
ATOM 740 C C . THR A 1 92 ? -3.892 11.158 13.294 1.00 88.56 92 THR A C 1
ATOM 742 O O . THR A 1 92 ? -5.099 11.321 13.457 1.00 88.56 92 THR A O 1
ATOM 745 N N . LEU A 1 93 ? -2.991 11.993 13.821 1.00 83.06 93 LEU A N 1
ATOM 746 C CA . LEU A 1 93 ? -3.317 13.089 14.750 1.00 83.06 93 LEU A CA 1
ATOM 747 C C . LEU A 1 93 ? -4.452 14.025 14.295 1.00 83.06 93 LEU A C 1
ATOM 749 O O . LEU A 1 93 ? -5.012 14.733 15.126 1.00 83.06 93 LEU A O 1
ATOM 753 N N . ARG A 1 94 ? -4.751 14.103 12.990 1.00 80.50 94 ARG A N 1
ATOM 754 C CA . ARG A 1 94 ? -5.760 15.032 12.450 1.00 80.50 94 ARG A CA 1
ATOM 755 C C . ARG A 1 94 ? -6.713 14.423 11.417 1.00 80.50 94 ARG A C 1
ATOM 757 O O . ARG A 1 94 ? -7.588 15.142 10.947 1.00 80.50 94 ARG A O 1
ATOM 764 N N . ARG A 1 95 ? -6.501 13.176 10.976 1.00 89.19 95 ARG A N 1
ATOM 765 C CA . ARG A 1 95 ? -7.226 12.570 9.838 1.00 89.19 95 ARG A CA 1
ATOM 766 C C . ARG A 1 95 ? -6.943 11.074 9.692 1.00 89.19 95 ARG A C 1
ATOM 768 O O . ARG A 1 95 ? -6.039 10.547 10.335 1.00 89.19 95 ARG A O 1
ATOM 775 N N . THR A 1 96 ? -7.681 10.401 8.821 1.00 91.56 96 THR A N 1
ATOM 776 C CA . THR A 1 96 ? -7.344 9.046 8.369 1.00 91.56 96 THR A CA 1
ATOM 777 C C . THR A 1 96 ? -6.061 9.081 7.538 1.00 91.56 96 THR A C 1
ATOM 779 O O . THR A 1 96 ? -5.908 9.924 6.655 1.00 91.56 96 THR A O 1
ATOM 782 N N . GLY A 1 97 ? -5.131 8.189 7.856 1.00 94.50 97 GLY A N 1
ATOM 783 C CA . GLY A 1 97 ? -3.940 7.894 7.070 1.00 94.50 97 GLY A CA 1
ATOM 784 C C . GLY A 1 97 ? -4.021 6.498 6.468 1.00 94.50 97 GLY A C 1
ATOM 785 O O . GLY A 1 97 ? -4.981 5.761 6.699 1.00 94.50 97 GLY A O 1
ATOM 786 N N . ILE A 1 98 ? -2.987 6.135 5.716 1.00 94.88 98 ILE A N 1
ATOM 787 C CA . ILE A 1 98 ? -2.859 4.826 5.081 1.00 94.88 98 ILE A CA 1
ATOM 788 C C . ILE A 1 98 ? -1.561 4.180 5.559 1.00 94.88 98 ILE A C 1
ATOM 790 O O . ILE A 1 98 ? -0.504 4.809 5.534 1.00 94.88 98 ILE A O 1
ATOM 794 N N . HIS A 1 99 ? -1.653 2.923 5.982 1.00 96.06 99 HIS A N 1
ATOM 795 C CA . HIS A 1 99 ? -0.516 2.037 6.199 1.00 96.06 99 HIS A CA 1
ATOM 796 C C . HIS A 1 99 ? -0.508 0.960 5.113 1.00 96.06 99 HIS A C 1
ATOM 798 O O . HIS A 1 99 ? -1.515 0.285 4.909 1.00 96.06 99 HIS A O 1
ATOM 804 N N . CYS A 1 100 ? 0.623 0.789 4.435 1.00 96.44 100 CYS A N 1
ATOM 805 C CA . CYS A 1 100 ? 0.814 -0.228 3.405 1.00 96.44 100 CYS A CA 1
ATOM 806 C C . CYS A 1 100 ? 1.651 -1.382 3.983 1.00 96.44 100 CYS A C 1
ATOM 808 O O . CYS A 1 100 ? 2.876 -1.259 4.034 1.00 96.44 100 CYS A O 1
ATOM 810 N N . PRO A 1 101 ? 1.041 -2.484 4.462 1.00 94.75 101 PRO A N 1
ATOM 811 C CA . PRO A 1 101 ? 1.791 -3.628 4.977 1.00 94.75 101 PRO A CA 1
ATOM 812 C C . PRO A 1 101 ? 2.583 -4.367 3.894 1.00 94.75 101 PRO A C 1
ATOM 814 O O . PRO A 1 101 ? 3.627 -4.935 4.201 1.00 94.75 101 PRO A O 1
ATOM 817 N N . TRP A 1 102 ? 2.096 -4.382 2.653 1.00 93.31 102 TRP A N 1
ATOM 818 C CA . TRP A 1 102 ? 2.770 -5.023 1.529 1.00 93.31 102 TRP A CA 1
ATOM 819 C C . TRP A 1 102 ? 2.297 -4.450 0.194 1.00 93.31 102 TRP A C 1
ATOM 821 O O . TRP A 1 102 ? 1.179 -3.946 0.068 1.00 93.31 102 TRP A O 1
ATOM 831 N N . MET A 1 103 ? 3.173 -4.582 -0.797 1.00 95.69 103 MET A N 1
ATOM 832 C CA . MET A 1 103 ? 2.933 -4.293 -2.202 1.00 95.69 103 MET A CA 1
ATOM 833 C C . MET A 1 103 ? 3.734 -5.309 -3.020 1.00 95.69 103 MET A C 1
ATOM 835 O O . MET A 1 103 ? 4.839 -5.681 -2.622 1.00 95.69 103 MET A O 1
ATOM 839 N N . ILE A 1 104 ? 3.158 -5.796 -4.110 1.00 96.06 104 ILE A N 1
ATOM 840 C CA . ILE A 1 104 ? 3.786 -6.734 -5.039 1.00 96.06 104 ILE A CA 1
ATOM 841 C C . ILE A 1 104 ? 3.831 -6.050 -6.397 1.00 96.06 104 ILE A C 1
ATOM 843 O O . ILE A 1 104 ? 2.812 -5.535 -6.853 1.00 96.06 104 ILE A O 1
ATOM 847 N N . LEU A 1 105 ? 5.009 -6.040 -7.008 1.00 95.94 105 LEU A N 1
ATOM 848 C CA . LEU A 1 105 ? 5.276 -5.409 -8.292 1.00 95.94 105 LEU A CA 1
ATOM 849 C C . LEU A 1 105 ? 5.859 -6.454 -9.246 1.00 95.94 105 LEU A C 1
ATOM 851 O O . LEU A 1 105 ? 6.470 -7.428 -8.800 1.00 95.94 105 LEU A O 1
ATOM 855 N N . ASP A 1 106 ? 5.655 -6.260 -10.546 1.00 94.19 106 ASP A N 1
ATOM 856 C CA . ASP A 1 106 ? 6.234 -7.101 -11.603 1.00 94.19 106 ASP A CA 1
ATOM 857 C C . ASP A 1 106 ? 7.576 -6.572 -12.150 1.00 94.19 106 ASP A C 1
ATOM 859 O O . ASP A 1 106 ? 8.153 -7.188 -13.046 1.00 94.19 106 ASP A O 1
ATOM 863 N N . ASP A 1 107 ? 8.092 -5.470 -11.596 1.00 90.69 107 ASP A N 1
ATOM 864 C CA . ASP A 1 107 ? 9.319 -4.802 -12.032 1.00 90.69 107 ASP A CA 1
ATOM 865 C C . ASP A 1 107 ? 10.166 -4.331 -10.831 1.00 90.69 107 ASP A C 1
ATOM 867 O O . ASP A 1 107 ? 9.676 -3.636 -9.945 1.00 90.69 107 ASP A O 1
ATOM 871 N N . ASP A 1 108 ? 11.454 -4.697 -10.816 1.00 88.06 108 ASP A N 1
ATOM 872 C CA . ASP A 1 108 ? 12.404 -4.408 -9.722 1.00 88.06 108 ASP A CA 1
ATOM 873 C C . ASP A 1 108 ? 12.936 -2.957 -9.705 1.00 88.06 108 ASP A C 1
ATOM 875 O O . ASP A 1 108 ? 13.706 -2.569 -8.817 1.00 88.06 108 ASP A O 1
ATOM 879 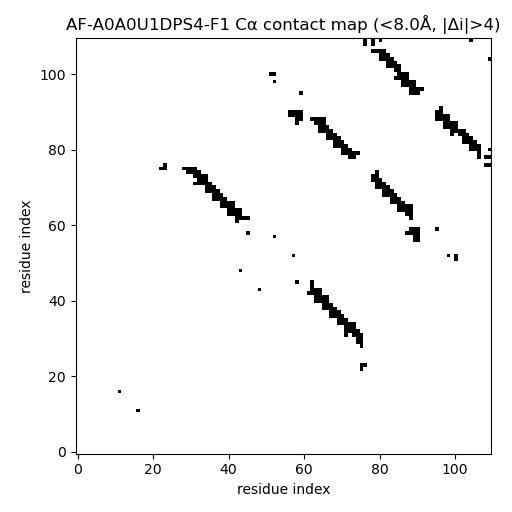N N . VAL A 1 109 ? 12.648 -2.168 -10.743 1.00 84.06 109 VAL A N 1
ATOM 880 C CA . VAL A 1 109 ? 13.046 -0.756 -10.845 1.00 84.06 109 VAL A CA 1
ATOM 881 C C . VAL A 1 109 ? 12.082 0.135 -10.062 1.00 84.06 109 VAL A C 1
ATOM 883 O O . VAL A 1 109 ? 12.518 1.197 -9.596 1.00 84.06 109 VAL A O 1
ATOM 886 N N . ALA A 1 110 ? 10.816 -0.278 -9.977 1.00 79.19 110 ALA A N 1
ATOM 887 C CA . ALA A 1 110 ? 9.716 0.424 -9.324 1.00 79.19 110 ALA A CA 1
ATOM 888 C C . ALA A 1 110 ? 9.733 0.298 -7.787 1.00 79.19 110 ALA A C 1
ATOM 890 O O . ALA A 1 110 ? 10.307 -0.675 -7.246 1.00 79.19 110 ALA A O 1
#